Protein AF-A0A022QYS2-F1 (afdb_monomer)

Solvent-accessible surface area (backbone atoms only — not comparable to full-atom values): 10288 Å² total; per-residue (Å²): 117,73,66,60,54,53,55,51,50,53,54,67,74,69,68,76,78,87,73,79,88,83,84,82,90,93,87,82,91,78,94,78,89,81,91,81,90,83,80,90,75,88,77,81,69,86,71,82,68,86,85,73,85,79,88,75,57,63,64,59,49,53,54,49,52,51,54,60,74,67,54,82,45,70,70,57,50,55,48,49,54,48,51,55,51,51,43,58,76,67,53,78,42,66,44,100,90,21,67,36,89,65,49,49,55,54,49,30,52,57,44,40,74,75,41,72,87,65,82,70,34,37,71,69,50,49,54,50,49,54,57,47,52,44,52,52,47,74,70,55,81,50,96,83,81,60,56,72,67,55,53,56,49,56,75,56,95

Structure (mmCIF, N/CA/C/O backbone):
data_AF-A0A022QYS2-F1
#
_entry.id   AF-A0A022QYS2-F1
#
loop_
_atom_site.group_PDB
_atom_site.id
_atom_site.type_symbol
_atom_site.label_atom_id
_atom_site.label_alt_id
_atom_site.label_comp_id
_atom_site.label_asym_id
_atom_site.label_entity_id
_atom_site.label_seq_id
_atom_site.pdbx_PDB_ins_code
_atom_site.Cartn_x
_atom_site.Cartn_y
_atom_site.Cartn_z
_atom_site.occupancy
_atom_site.B_iso_or_equiv
_atom_site.auth_seq_id
_atom_site.auth_comp_id
_atom_site.auth_asym_id
_atom_site.auth_atom_id
_atom_site.pdbx_PDB_model_num
ATOM 1 N N . MET A 1 1 ? 11.972 23.215 -2.076 1.00 56.44 1 MET A N 1
ATOM 2 C CA . MET A 1 1 ? 13.241 23.761 -1.542 1.00 56.44 1 MET A CA 1
ATOM 3 C C . MET A 1 1 ? 14.486 23.086 -2.124 1.00 56.44 1 MET A C 1
ATOM 5 O O . MET A 1 1 ? 15.458 23.790 -2.334 1.00 56.44 1 MET A O 1
ATOM 9 N N . ALA A 1 2 ? 14.471 21.787 -2.464 1.00 51.69 2 ALA A N 1
ATOM 10 C CA . ALA A 1 2 ? 15.634 21.107 -3.060 1.00 51.69 2 ALA A CA 1
ATOM 11 C C . ALA A 1 2 ? 16.015 21.569 -4.488 1.00 51.69 2 ALA A C 1
ATOM 13 O O . ALA A 1 2 ? 17.194 21.577 -4.820 1.00 51.69 2 ALA A O 1
ATOM 14 N N . CYS A 1 3 ? 15.062 22.006 -5.324 1.00 53.44 3 CYS A N 1
ATOM 15 C CA . CYS A 1 3 ? 15.382 22.513 -6.668 1.00 53.44 3 CYS A CA 1
ATOM 16 C C . CYS A 1 3 ? 16.194 23.818 -6.623 1.00 53.44 3 CYS A C 1
ATOM 18 O O . CYS A 1 3 ? 17.138 23.977 -7.387 1.00 53.44 3 CYS A O 1
ATOM 20 N N . CYS A 1 4 ? 15.884 24.722 -5.688 1.00 56.41 4 CYS A N 1
ATOM 21 C CA . CYS A 1 4 ? 16.582 26.000 -5.555 1.00 56.41 4 CYS A CA 1
ATOM 22 C C . CYS A 1 4 ? 18.051 25.820 -5.151 1.00 56.41 4 CYS A C 1
ATOM 24 O O . CYS A 1 4 ? 18.894 26.587 -5.599 1.00 56.41 4 CYS A O 1
ATOM 26 N N . LEU A 1 5 ? 18.361 24.798 -4.343 1.00 75.88 5 LEU A N 1
ATOM 27 C CA . LEU A 1 5 ? 19.737 24.480 -3.949 1.00 75.88 5 LEU A CA 1
ATOM 28 C C . LEU A 1 5 ? 20.563 24.001 -5.146 1.00 75.88 5 LEU A C 1
ATOM 30 O O . LEU A 1 5 ? 21.698 24.433 -5.305 1.00 75.88 5 LEU A O 1
ATOM 34 N N . LEU A 1 6 ? 19.967 23.188 -6.026 1.00 75.38 6 LEU A N 1
ATOM 35 C CA . LEU A 1 6 ? 20.627 22.731 -7.249 1.00 75.38 6 LEU A CA 1
ATOM 36 C C . LEU A 1 6 ? 20.831 23.883 -8.246 1.00 75.38 6 LEU A C 1
ATOM 38 O O . LEU A 1 6 ? 21.909 24.021 -8.811 1.00 75.38 6 LEU A O 1
ATOM 42 N N . HIS A 1 7 ? 19.832 24.757 -8.415 1.00 71.69 7 HIS A N 1
ATOM 43 C CA . HIS A 1 7 ? 19.968 25.945 -9.265 1.00 71.69 7 HIS A CA 1
ATOM 44 C C . HIS A 1 7 ? 21.018 26.932 -8.735 1.00 71.69 7 HIS A C 1
ATOM 46 O O . HIS A 1 7 ? 21.736 27.525 -9.536 1.00 71.69 7 HIS A O 1
ATOM 52 N N . ASN A 1 8 ? 21.127 27.098 -7.411 1.00 64.44 8 ASN A N 1
ATOM 53 C CA . ASN A 1 8 ? 22.177 27.918 -6.800 1.00 64.44 8 ASN A CA 1
ATOM 54 C C . ASN A 1 8 ? 23.564 27.303 -6.980 1.00 64.44 8 ASN A C 1
ATOM 56 O O . ASN A 1 8 ? 24.496 28.029 -7.299 1.00 64.44 8 ASN A O 1
ATOM 60 N N . PHE A 1 9 ? 23.693 25.987 -6.817 1.00 73.25 9 PHE A N 1
ATOM 61 C CA . PHE A 1 9 ? 24.962 25.284 -6.990 1.00 73.25 9 PHE A CA 1
ATOM 62 C C . PHE A 1 9 ? 25.488 25.411 -8.427 1.00 73.25 9 PHE A C 1
ATOM 64 O O . PHE A 1 9 ? 26.629 25.796 -8.640 1.00 73.25 9 PHE A O 1
ATOM 71 N N . ILE A 1 10 ? 24.618 25.224 -9.424 1.00 74.62 10 ILE A N 1
ATOM 72 C CA . ILE A 1 10 ? 24.988 25.362 -10.842 1.00 74.62 10 ILE A CA 1
ATOM 73 C C . ILE A 1 10 ? 25.397 26.805 -11.187 1.00 74.62 10 ILE A C 1
ATOM 75 O O . ILE A 1 10 ? 26.316 27.015 -11.970 1.00 74.62 10 ILE A O 1
ATOM 79 N N . ARG A 1 11 ? 24.738 27.811 -10.593 1.00 69.00 11 ARG A N 1
ATOM 80 C CA . ARG A 1 11 ? 25.081 29.231 -10.802 1.00 69.00 11 ARG A CA 1
ATOM 81 C C . ARG A 1 11 ? 26.409 29.633 -10.162 1.00 69.00 11 ARG A C 1
ATOM 83 O O . ARG A 1 11 ? 27.027 30.571 -10.647 1.00 69.00 11 ARG A O 1
ATOM 90 N N . GLN A 1 12 ? 26.805 28.971 -9.076 1.00 67.56 12 GLN A N 1
ATOM 91 C CA . GLN A 1 12 ? 28.092 29.203 -8.417 1.00 67.56 12 GLN A CA 1
ATOM 92 C C . GLN A 1 12 ? 29.245 28.532 -9.170 1.00 67.56 12 GLN A C 1
ATOM 94 O O . GLN A 1 12 ? 30.320 29.112 -9.230 1.00 67.56 12 GLN A O 1
ATOM 99 N N . GLU A 1 13 ? 29.005 27.370 -9.782 1.00 73.75 13 GLU A N 1
ATOM 100 C CA . GLU A 1 13 ? 30.033 26.618 -10.515 1.00 73.75 13 GLU A CA 1
ATOM 101 C C . GLU A 1 13 ? 30.285 27.167 -11.933 1.00 73.75 13 GLU A C 1
ATOM 103 O O . GLU A 1 13 ? 31.419 27.222 -12.387 1.00 73.75 13 GLU A O 1
ATOM 108 N N . MET A 1 14 ? 29.240 27.624 -12.636 1.00 64.38 14 MET A N 1
ATOM 109 C CA . MET A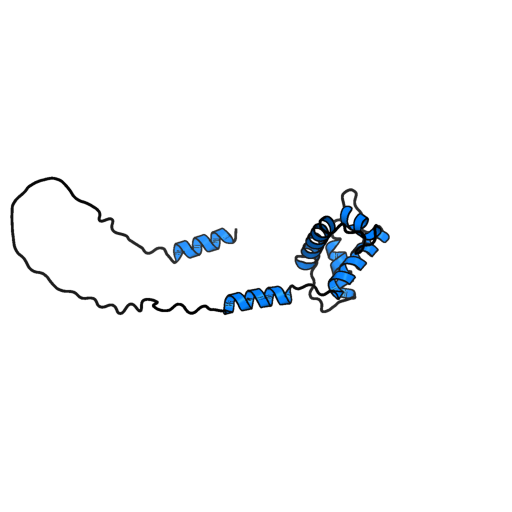 1 14 ? 29.336 28.087 -14.037 1.00 64.38 14 MET A CA 1
ATOM 110 C C . MET A 1 14 ? 29.564 29.607 -14.178 1.00 64.38 14 MET A C 1
ATOM 112 O O . MET A 1 14 ? 29.435 30.166 -15.268 1.00 64.38 14 MET A O 1
ATOM 116 N N . GLY A 1 15 ? 29.824 30.309 -13.074 1.00 61.88 15 GLY A N 1
ATOM 117 C CA . GLY A 1 15 ? 29.914 31.768 -13.016 1.00 61.88 15 GLY A CA 1
ATOM 118 C C . GLY A 1 15 ? 31.299 32.301 -13.370 1.00 61.88 15 GLY A C 1
ATOM 119 O O . GLY A 1 15 ? 31.969 32.852 -12.503 1.00 61.88 15 GLY A O 1
ATOM 120 N N . GLY A 1 16 ? 31.718 32.148 -14.625 1.00 61.94 16 GLY A N 1
ATOM 121 C CA . GLY A 1 16 ? 33.033 32.600 -15.079 1.00 61.94 16 GLY A CA 1
ATOM 122 C C . GLY A 1 16 ? 33.114 32.907 -16.571 1.00 61.94 16 GLY A C 1
ATOM 123 O O . GLY A 1 16 ? 34.075 32.507 -17.205 1.00 61.94 16 GLY A O 1
ATOM 124 N N . TYR A 1 17 ? 32.124 33.592 -17.145 1.00 53.81 17 TYR A N 1
ATOM 125 C CA . TYR A 1 17 ? 32.296 34.244 -18.448 1.00 53.81 17 TYR A CA 1
ATOM 126 C C . TYR A 1 17 ? 32.226 35.759 -18.240 1.00 53.81 17 TYR A C 1
ATOM 128 O O . TYR A 1 17 ? 31.139 36.336 -18.196 1.00 53.81 17 TYR A O 1
ATOM 136 N N . GLN A 1 18 ? 33.385 36.406 -18.076 1.00 55.59 18 GLN A N 1
ATOM 137 C CA . GLN A 1 18 ? 33.509 37.812 -18.459 1.00 55.59 18 GLN A CA 1
ATOM 138 C C . GLN A 1 18 ? 33.534 37.842 -19.987 1.00 55.59 18 GLN A C 1
ATOM 140 O O . GLN A 1 18 ? 34.564 37.598 -20.599 1.00 55.59 18 GLN A O 1
ATOM 145 N N . LEU A 1 19 ? 32.378 38.087 -20.596 1.00 46.94 19 LEU A N 1
ATOM 146 C CA . LEU A 1 19 ? 32.319 38.572 -21.968 1.00 46.94 19 LEU A CA 1
ATOM 147 C C . LEU A 1 19 ? 32.548 40.081 -21.894 1.00 46.94 19 LEU A C 1
ATOM 149 O O . LEU A 1 19 ? 31.667 40.816 -21.441 1.00 46.94 19 LEU A O 1
ATOM 153 N N . GLU A 1 20 ? 33.749 40.523 -22.258 1.00 51.09 20 GLU A N 1
ATOM 154 C CA . GLU A 1 20 ? 33.949 41.910 -22.664 1.00 51.09 20 GLU A CA 1
ATOM 155 C C . GLU A 1 20 ? 33.078 42.142 -23.902 1.00 51.09 20 GLU A C 1
ATOM 157 O O . GLU A 1 20 ? 33.077 41.360 -24.851 1.00 51.09 20 GLU A O 1
ATOM 162 N N . SER A 1 21 ? 32.208 43.139 -23.805 1.00 49.22 21 SER A N 1
ATOM 163 C CA . SER A 1 21 ? 31.278 43.518 -24.855 1.00 49.22 21 SER A CA 1
ATOM 164 C C . SER A 1 21 ? 32.011 44.373 -25.881 1.00 49.22 21 SER A C 1
ATOM 166 O O . SER A 1 21 ? 32.062 45.591 -25.712 1.00 49.22 21 SER A O 1
ATOM 168 N N . ASP A 1 22 ? 32.541 43.733 -26.915 1.00 57.28 22 ASP A N 1
ATOM 169 C CA . ASP A 1 22 ? 32.925 44.381 -28.166 1.00 57.28 22 ASP A CA 1
ATOM 170 C C . ASP A 1 22 ? 31.846 44.086 -29.215 1.00 57.28 22 ASP A C 1
ATOM 172 O O . ASP A 1 22 ? 31.589 42.921 -29.489 1.00 57.28 22 ASP A O 1
ATOM 176 N N . ASP A 1 23 ? 31.181 45.147 -29.689 1.00 47.22 23 ASP A N 1
ATOM 177 C CA . ASP A 1 23 ? 30.378 45.310 -30.925 1.00 47.22 23 ASP A CA 1
ATOM 178 C C . ASP A 1 23 ? 29.758 46.741 -30.833 1.00 47.22 23 ASP A C 1
ATOM 180 O O . ASP A 1 23 ? 29.127 47.058 -29.823 1.00 47.22 23 ASP A O 1
ATOM 184 N N . ASP A 1 24 ? 29.804 47.713 -31.754 1.00 48.62 24 ASP A N 1
ATOM 185 C CA . ASP A 1 24 ? 30.419 47.914 -33.070 1.00 48.62 24 ASP A CA 1
ATOM 186 C C . ASP A 1 24 ? 30.312 49.426 -33.458 1.00 48.62 24 ASP A C 1
ATOM 188 O O . ASP A 1 24 ? 29.351 50.105 -33.096 1.00 48.62 24 ASP A O 1
ATOM 192 N N . LEU A 1 25 ? 31.320 49.908 -34.200 1.00 49.62 25 LEU A N 1
ATOM 193 C CA . LEU A 1 25 ? 31.446 50.988 -35.218 1.00 49.62 25 LEU A CA 1
ATOM 194 C C . LEU A 1 25 ? 30.324 52.042 -35.493 1.00 49.62 25 LEU A C 1
ATOM 196 O O . LEU A 1 25 ? 29.204 51.684 -35.847 1.00 49.62 25 LEU A O 1
ATOM 200 N N . ASP A 1 26 ? 30.703 53.339 -35.539 1.00 49.16 26 ASP A N 1
ATOM 201 C CA . ASP A 1 26 ? 30.742 54.236 -36.740 1.00 49.16 26 ASP A CA 1
ATOM 202 C C . ASP A 1 26 ? 30.542 55.738 -36.401 1.00 49.16 26 ASP A C 1
ATOM 204 O O . ASP A 1 26 ? 29.535 56.096 -35.791 1.00 49.16 26 ASP A O 1
ATOM 208 N N . ASP A 1 27 ? 31.507 56.577 -36.825 1.00 43.34 27 ASP A N 1
ATOM 209 C CA . ASP A 1 27 ? 31.471 58.033 -37.121 1.00 43.34 27 ASP A CA 1
ATOM 210 C C . ASP A 1 27 ? 32.840 58.677 -36.802 1.00 43.34 27 ASP A C 1
ATOM 212 O O . ASP A 1 27 ? 33.243 58.765 -35.641 1.00 43.34 27 ASP A O 1
ATOM 216 N N . GLY A 1 28 ? 33.523 59.191 -37.833 1.00 42.34 28 GLY A N 1
ATOM 217 C CA . GLY A 1 28 ? 34.284 60.437 -37.675 1.00 42.34 28 GLY A CA 1
ATOM 218 C C . GLY A 1 28 ? 35.776 60.393 -38.006 1.00 42.34 28 GLY A C 1
ATOM 219 O O . GLY A 1 28 ? 36.599 59.884 -37.255 1.00 42.34 28 GLY A O 1
ATOM 220 N N . GLU A 1 29 ? 36.112 61.017 -39.132 1.00 47.97 29 GLU A N 1
ATOM 221 C CA . GLU A 1 29 ? 37.446 61.253 -39.687 1.00 47.97 29 GLU A CA 1
ATOM 222 C C . GLU A 1 29 ? 38.462 61.874 -38.701 1.00 47.97 29 GLU A C 1
ATOM 224 O O . GLU A 1 29 ? 38.158 62.826 -37.979 1.00 47.97 29 GLU A O 1
ATOM 229 N N . GLY A 1 30 ? 39.717 61.413 -38.759 1.00 38.03 30 GLY A N 1
ATOM 230 C CA . GLY A 1 30 ? 40.847 62.057 -38.084 1.00 38.03 30 GLY A CA 1
ATOM 231 C C . GLY A 1 30 ? 42.187 61.380 -38.371 1.00 38.03 30 GLY A C 1
ATOM 232 O O . GLY A 1 30 ? 42.535 60.383 -37.749 1.00 38.03 30 GLY A O 1
ATOM 233 N N . GLU A 1 31 ? 42.952 61.932 -39.315 1.00 50.16 31 GLU A N 1
ATOM 234 C CA . GLU A 1 31 ? 44.332 61.530 -39.607 1.00 50.16 31 GLU A CA 1
ATOM 235 C C . GLU A 1 31 ? 45.280 61.781 -38.420 1.00 50.16 31 GLU A C 1
ATOM 237 O O . GLU A 1 31 ? 45.399 62.919 -37.959 1.00 50.16 31 GLU A O 1
ATOM 242 N N . GLN A 1 32 ? 46.053 60.766 -38.019 1.00 37.41 32 GLN A N 1
ATOM 243 C CA . GLN A 1 32 ? 47.497 60.891 -37.765 1.00 37.41 32 GLN A CA 1
ATOM 244 C C . GLN A 1 32 ? 48.112 59.522 -37.471 1.00 37.41 32 GLN A C 1
ATOM 246 O O . GLN A 1 32 ? 47.689 58.811 -36.565 1.00 37.41 32 GLN A O 1
ATOM 251 N N . GLY A 1 33 ? 49.105 59.152 -38.278 1.00 47.88 33 GLY A N 1
ATOM 252 C CA . GLY A 1 33 ? 49.832 57.900 -38.131 1.00 47.88 33 GLY A CA 1
ATOM 253 C C . GLY A 1 33 ? 50.811 57.905 -36.965 1.00 47.88 33 GLY A C 1
ATOM 254 O O . GLY A 1 33 ? 51.274 58.960 -36.547 1.00 47.88 33 GLY A O 1
ATOM 255 N N . MET A 1 34 ? 51.182 56.711 -36.513 1.00 46.41 34 MET A N 1
ATOM 256 C CA . MET A 1 34 ? 52.558 56.367 -36.166 1.00 46.41 34 MET A CA 1
ATOM 257 C C . MET A 1 34 ? 52.651 54.849 -36.014 1.00 46.41 34 MET A C 1
ATOM 259 O O . MET A 1 34 ? 51.820 54.216 -35.372 1.00 46.41 34 MET A O 1
ATOM 263 N N . GLU A 1 35 ? 53.656 54.293 -36.666 1.00 50.69 35 GLU A N 1
ATOM 264 C CA . GLU A 1 35 ? 54.076 52.900 -36.622 1.00 50.69 35 GLU A CA 1
ATOM 265 C C . GLU A 1 35 ? 54.608 52.561 -35.220 1.00 50.69 35 GLU A C 1
ATOM 267 O O . GLU A 1 35 ? 55.430 53.316 -34.699 1.00 50.69 35 GLU A O 1
ATOM 272 N N . SER A 1 36 ? 54.223 51.423 -34.636 1.00 44.47 36 SER A N 1
ATOM 273 C CA . SER A 1 36 ? 55.112 50.683 -33.731 1.00 44.47 36 SER A CA 1
ATOM 274 C C . SER A 1 36 ? 54.604 49.269 -33.464 1.00 44.47 36 SER A C 1
ATOM 276 O O . SER A 1 36 ? 53.449 49.046 -33.115 1.00 44.47 36 SER A O 1
ATOM 278 N N . GLU A 1 37 ? 55.537 48.352 -33.650 1.00 53.16 37 GLU A N 1
ATOM 279 C CA . GLU A 1 37 ? 55.528 46.910 -33.457 1.00 53.16 37 GLU A CA 1
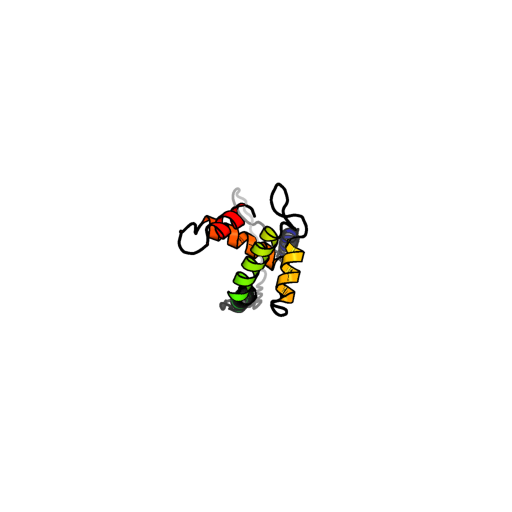ATOM 280 C C . GLU A 1 37 ? 55.230 46.518 -31.997 1.00 53.16 37 GLU A C 1
ATOM 282 O O . GLU A 1 37 ? 55.772 47.144 -31.089 1.00 53.16 37 GLU A O 1
ATOM 287 N N . SER A 1 38 ? 54.456 45.451 -31.768 1.00 50.03 38 SER A N 1
ATOM 288 C CA . SER A 1 38 ? 54.681 44.508 -30.653 1.00 50.03 38 SER A CA 1
ATOM 289 C C . SER A 1 38 ? 53.776 43.281 -30.829 1.00 50.03 38 SER A C 1
ATOM 291 O O . SER A 1 38 ? 52.558 43.413 -30.891 1.00 50.03 38 SER A O 1
ATOM 293 N N . GLU A 1 39 ? 54.354 42.132 -31.166 1.00 48.50 39 GLU A N 1
ATOM 294 C CA . GLU A 1 39 ? 54.684 41.039 -30.232 1.00 48.50 39 GLU A CA 1
ATOM 295 C C . GLU A 1 39 ? 53.584 39.970 -30.195 1.00 48.50 39 GLU A C 1
ATOM 297 O O . GLU A 1 39 ? 52.615 40.011 -29.443 1.00 48.50 39 GLU A O 1
ATOM 302 N N . ASP A 1 40 ? 53.794 39.023 -31.106 1.00 53.00 40 ASP A N 1
ATOM 303 C CA . ASP A 1 40 ? 53.507 37.598 -30.998 1.00 53.00 40 ASP A CA 1
ATOM 304 C C . ASP A 1 40 ? 53.365 37.086 -29.551 1.00 53.00 40 ASP A C 1
ATOM 306 O O . ASP A 1 40 ? 54.287 37.180 -28.737 1.00 53.00 40 ASP A O 1
ATOM 310 N N . SER A 1 41 ? 52.204 36.504 -29.259 1.00 57.81 41 SER A N 1
ATOM 311 C CA . SER A 1 41 ? 52.063 35.478 -28.228 1.00 57.81 41 SER A CA 1
ATOM 312 C C . SER A 1 41 ? 50.994 34.480 -28.670 1.00 57.81 41 SER A C 1
ATOM 314 O O . SER A 1 41 ? 49.820 34.580 -28.321 1.00 57.81 41 SER A O 1
ATOM 316 N N . GLU A 1 42 ? 51.411 33.510 -29.483 1.00 57.81 42 GLU A N 1
ATOM 317 C CA . GLU A 1 42 ? 50.732 32.219 -29.600 1.00 57.81 42 GLU A CA 1
ATOM 318 C C . GLU A 1 42 ? 50.798 31.500 -28.239 1.00 57.81 42 GLU A C 1
ATOM 320 O O . GLU A 1 42 ? 51.723 30.738 -27.956 1.00 57.81 42 GLU A O 1
ATOM 325 N N . ASP A 1 43 ? 49.835 31.773 -27.358 1.00 53.22 43 ASP A N 1
ATOM 326 C CA . ASP A 1 43 ? 49.589 30.928 -26.189 1.00 53.22 43 ASP A CA 1
ATOM 327 C C . ASP A 1 43 ? 48.778 29.709 -26.647 1.00 53.22 43 ASP A C 1
ATOM 329 O O . ASP A 1 43 ? 47.548 29.671 -26.557 1.00 53.22 43 ASP A O 1
ATOM 333 N N . GLU A 1 44 ? 49.477 28.717 -27.210 1.00 64.38 44 GLU A N 1
ATOM 334 C CA . GLU A 1 44 ? 48.961 27.350 -27.305 1.00 64.38 44 GLU A CA 1
ATOM 335 C C . GLU A 1 44 ? 48.823 26.787 -25.886 1.00 64.38 44 GLU A C 1
ATOM 337 O O . GLU A 1 44 ? 49.673 26.064 -25.360 1.00 64.38 44 GLU A O 1
ATOM 342 N N . SER A 1 45 ? 47.702 27.116 -25.254 1.00 63.19 45 SER A N 1
ATOM 343 C CA . SER A 1 45 ? 47.131 26.217 -24.271 1.00 63.19 45 SER A CA 1
ATOM 344 C C . SER A 1 45 ? 46.468 25.081 -25.045 1.00 63.19 45 SER A C 1
ATOM 346 O O . SER A 1 45 ? 45.447 25.265 -25.708 1.00 63.19 45 SER A O 1
ATOM 348 N N . ASP A 1 46 ? 47.075 23.896 -24.977 1.00 65.00 46 ASP A N 1
ATOM 349 C CA . ASP A 1 46 ? 46.449 22.622 -25.335 1.00 65.00 46 ASP A CA 1
ATOM 350 C C . ASP A 1 46 ? 45.253 22.372 -24.395 1.00 65.00 46 ASP A C 1
ATOM 352 O O . ASP A 1 46 ? 45.268 21.500 -23.522 1.00 65.00 46 ASP A O 1
ATOM 356 N N . GLU A 1 47 ? 44.202 23.180 -24.514 1.00 69.19 47 GLU A N 1
ATOM 357 C CA . GLU A 1 47 ? 42.928 22.881 -23.894 1.00 69.19 47 GLU A CA 1
ATOM 358 C C . GLU A 1 47 ? 42.328 21.712 -24.668 1.00 69.19 47 GLU A C 1
ATOM 360 O O . GLU A 1 47 ? 41.811 21.880 -25.777 1.00 69.19 47 GLU A O 1
ATOM 365 N N . GLU A 1 48 ? 42.417 20.510 -24.089 1.00 70.56 48 GLU A N 1
ATOM 366 C CA . GLU A 1 48 ? 41.737 19.320 -24.594 1.00 70.56 48 GLU A CA 1
ATOM 367 C C . GLU A 1 48 ? 40.229 19.587 -24.688 1.00 70.56 48 GLU A C 1
ATOM 369 O O . GLU A 1 48 ? 39.447 19.339 -23.766 1.00 70.56 48 GLU A O 1
ATOM 374 N N . H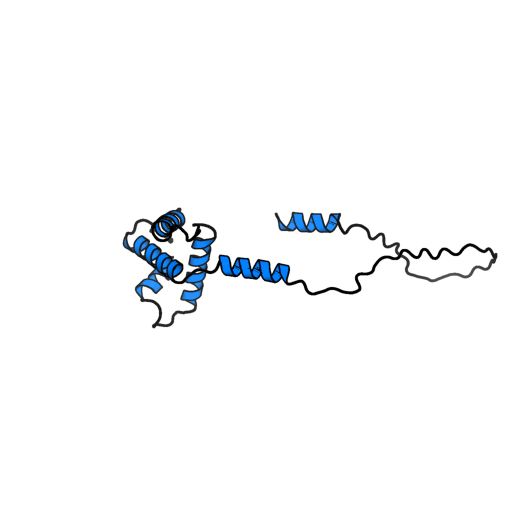IS A 1 49 ? 39.804 20.100 -25.840 1.00 75.50 49 HIS A N 1
ATOM 375 C CA . HIS A 1 49 ? 38.404 20.229 -26.178 1.00 75.50 49 HIS A CA 1
ATOM 376 C C . HIS A 1 49 ? 37.794 18.832 -26.176 1.00 75.50 49 HIS A C 1
ATOM 378 O O . HIS A 1 49 ? 38.321 17.895 -26.785 1.00 75.50 49 HIS A O 1
ATOM 384 N N . ILE A 1 50 ? 36.664 18.684 -25.485 1.00 76.88 50 ILE A N 1
ATOM 385 C CA . ILE A 1 50 ? 35.899 17.439 -25.468 1.00 76.88 50 ILE A CA 1
ATOM 386 C C . ILE A 1 50 ? 35.434 17.156 -26.901 1.00 76.88 50 ILE A C 1
ATOM 388 O O . ILE A 1 50 ? 34.399 17.640 -27.352 1.00 76.88 50 ILE A O 1
ATOM 392 N N . ASN A 1 51 ? 36.216 16.356 -27.620 1.00 79.44 51 ASN A N 1
ATOM 393 C CA . ASN A 1 51 ? 35.986 16.042 -29.029 1.00 79.44 51 ASN A CA 1
ATOM 394 C C . ASN A 1 51 ? 35.108 14.795 -29.217 1.00 79.44 51 ASN A C 1
ATOM 396 O O . ASN A 1 51 ? 34.646 14.519 -30.324 1.00 79.44 51 ASN A O 1
ATOM 400 N N . VAL A 1 52 ? 34.864 14.031 -28.146 1.00 78.31 52 VAL A N 1
ATOM 401 C CA . VAL A 1 52 ? 34.059 12.804 -28.169 1.00 78.31 52 VAL A CA 1
ATOM 402 C C . VAL A 1 52 ? 33.240 12.702 -26.885 1.00 78.31 52 VAL A C 1
ATOM 404 O O . VAL A 1 52 ? 33.787 12.678 -25.787 1.00 78.31 52 VAL A O 1
ATOM 407 N N . ILE A 1 53 ? 31.917 12.599 -27.027 1.00 78.94 53 ILE A N 1
ATOM 408 C CA . ILE A 1 53 ? 31.008 12.255 -25.929 1.00 78.94 53 ILE A CA 1
ATOM 409 C C . ILE A 1 53 ? 30.487 10.846 -26.195 1.00 78.94 53 ILE A C 1
ATOM 411 O O . ILE A 1 53 ? 29.657 10.635 -27.082 1.00 78.94 53 ILE A O 1
ATOM 415 N N . GLU A 1 54 ? 30.967 9.875 -25.421 1.00 79.12 54 GLU A N 1
ATOM 416 C CA . GLU A 1 54 ? 30.402 8.530 -25.443 1.00 79.12 54 GLU A CA 1
ATOM 417 C C . GLU A 1 54 ? 29.073 8.494 -24.667 1.00 79.12 54 GLU A C 1
ATOM 419 O O . GLU A 1 54 ? 28.963 9.062 -23.574 1.00 79.12 54 GLU A O 1
ATOM 424 N N . PRO A 1 55 ? 28.031 7.825 -25.187 1.00 77.06 55 PRO A N 1
ATOM 425 C CA . PRO A 1 55 ? 26.773 7.688 -24.467 1.00 77.06 55 PRO A CA 1
ATOM 426 C C . PRO A 1 55 ? 26.939 6.759 -23.250 1.00 77.06 55 PRO A C 1
ATOM 428 O O . PRO A 1 55 ? 26.934 5.536 -23.389 1.00 77.06 55 PRO A O 1
ATOM 431 N N . SER A 1 56 ? 27.025 7.326 -22.039 1.00 82.25 56 SER A N 1
ATOM 432 C CA . SER A 1 56 ? 27.011 6.539 -20.794 1.00 82.25 56 SER A CA 1
ATOM 433 C C . SER A 1 56 ? 25.626 5.936 -20.542 1.00 82.25 56 SER A C 1
ATOM 435 O O . SER A 1 56 ? 24.595 6.617 -20.515 1.00 82.25 56 SER A O 1
ATOM 437 N N . ASN A 1 57 ? 25.597 4.625 -20.315 1.00 85.06 57 ASN A N 1
ATOM 438 C CA . ASN A 1 57 ? 24.397 3.893 -19.922 1.00 85.06 57 ASN A CA 1
ATOM 439 C C . ASN A 1 57 ? 24.256 3.765 -18.394 1.00 85.06 57 ASN A C 1
ATOM 441 O O . ASN A 1 57 ? 23.291 3.155 -17.928 1.00 85.06 57 ASN A O 1
ATOM 445 N N . GLU A 1 58 ? 25.164 4.344 -17.604 1.00 85.00 58 GLU A N 1
ATOM 446 C CA . GLU A 1 58 ? 25.209 4.186 -16.144 1.00 85.00 58 GLU A CA 1
ATOM 447 C C . GLU A 1 58 ? 23.970 4.791 -15.484 1.00 85.00 58 GLU A C 1
ATOM 449 O O . GLU A 1 58 ? 23.310 4.142 -14.667 1.00 85.00 58 GLU A O 1
ATOM 454 N N . TRP A 1 59 ? 23.572 5.995 -15.913 1.00 79.69 59 TRP A N 1
ATOM 455 C CA . TRP A 1 59 ? 22.348 6.634 -15.430 1.00 79.69 59 TRP A CA 1
ATOM 456 C C . TRP A 1 59 ? 21.123 5.784 -15.786 1.00 79.69 59 TRP A C 1
ATOM 458 O O . TRP A 1 59 ? 20.281 5.477 -14.935 1.00 79.69 59 TRP A O 1
ATOM 468 N N . THR A 1 60 ? 21.003 5.388 -17.052 1.00 81.56 60 THR A N 1
ATOM 469 C CA . THR A 1 60 ? 19.886 4.566 -17.538 1.00 81.56 60 THR A CA 1
ATOM 470 C C . THR A 1 60 ? 19.785 3.263 -16.748 1.00 81.56 60 THR A C 1
ATOM 472 O O . THR A 1 60 ? 18.696 2.885 -16.317 1.00 81.56 60 THR A O 1
ATOM 475 N N . THR A 1 61 ? 20.922 2.634 -16.462 1.00 82.12 61 THR A N 1
ATOM 476 C CA . THR A 1 61 ? 21.027 1.420 -15.648 1.00 82.12 61 THR A CA 1
ATOM 477 C C . THR A 1 61 ? 20.588 1.665 -14.207 1.00 82.12 61 THR A C 1
ATOM 479 O O . THR A 1 61 ? 19.789 0.894 -13.681 1.00 82.12 61 THR A O 1
ATOM 482 N N . PHE A 1 62 ? 21.010 2.766 -13.579 1.00 79.25 62 PHE A N 1
ATOM 483 C CA . PHE A 1 62 ? 20.563 3.141 -12.235 1.00 79.25 62 PHE A CA 1
ATOM 484 C C . PHE A 1 62 ? 19.040 3.331 -12.165 1.00 79.25 62 PHE A C 1
ATOM 486 O O . PHE A 1 62 ? 18.381 2.748 -11.301 1.00 79.25 62 PHE A O 1
ATOM 493 N N . ARG A 1 63 ? 18.454 4.082 -13.110 1.00 76.38 63 ARG A N 1
ATOM 494 C CA . ARG A 1 63 ? 16.993 4.266 -13.192 1.00 76.38 63 ARG A CA 1
ATOM 495 C C . ARG A 1 63 ? 16.262 2.945 -13.425 1.00 76.38 63 ARG A C 1
ATOM 497 O O . ARG A 1 63 ? 15.254 2.694 -12.771 1.00 76.38 63 ARG A O 1
ATOM 504 N N . ASN A 1 64 ? 16.758 2.105 -14.332 1.00 71.75 64 ASN A N 1
ATOM 505 C CA . ASN A 1 64 ? 16.157 0.805 -14.624 1.00 71.75 64 ASN A CA 1
ATOM 506 C C . ASN A 1 64 ? 16.209 -0.116 -13.403 1.00 71.75 64 ASN A C 1
ATOM 508 O O . ASN A 1 64 ? 15.199 -0.721 -13.057 1.00 71.75 64 ASN A O 1
ATOM 512 N N . ASN A 1 65 ? 17.336 -0.166 -12.694 1.00 71.31 65 ASN A N 1
ATOM 513 C CA . ASN A 1 65 ? 17.466 -0.940 -11.462 1.00 71.31 65 ASN A CA 1
ATOM 514 C C . ASN A 1 65 ? 16.536 -0.422 -10.362 1.00 71.31 65 ASN A C 1
ATOM 516 O O . ASN A 1 65 ? 15.917 -1.222 -9.663 1.00 71.31 65 ASN A O 1
ATOM 520 N N . LEU A 1 66 ? 16.365 0.896 -10.247 1.00 68.88 66 LEU A N 1
ATOM 521 C CA . LEU A 1 66 ? 15.395 1.490 -9.330 1.00 68.88 66 LEU A CA 1
ATOM 522 C C . LEU A 1 66 ? 13.956 1.094 -9.702 1.00 68.88 66 LEU A C 1
ATOM 524 O O . LEU A 1 66 ? 13.188 0.681 -8.837 1.00 68.88 66 LEU A O 1
ATOM 528 N N . ALA A 1 67 ? 13.603 1.143 -10.987 1.00 59.94 67 ALA A N 1
ATOM 529 C CA . ALA A 1 67 ? 12.292 0.719 -11.475 1.00 59.94 67 ALA A CA 1
ATOM 530 C C . ALA A 1 67 ? 12.038 -0.783 -11.250 1.00 59.94 67 ALA A C 1
ATOM 532 O O . ALA A 1 67 ? 10.922 -1.167 -10.904 1.00 59.94 67 ALA A O 1
ATOM 533 N N . VAL A 1 68 ? 13.065 -1.628 -11.399 1.00 59.94 68 VAL A N 1
ATOM 534 C CA . VAL A 1 68 ? 12.997 -3.070 -11.111 1.00 59.94 68 VAL A CA 1
ATOM 535 C C . VAL A 1 68 ? 12.806 -3.323 -9.615 1.00 59.94 68 VAL A C 1
ATOM 537 O O . VAL A 1 68 ? 11.974 -4.149 -9.248 1.00 59.94 68 VAL A O 1
ATOM 540 N N . ASN A 1 69 ? 13.515 -2.595 -8.749 1.00 60.38 69 ASN A N 1
ATOM 541 C CA . ASN A 1 69 ? 13.420 -2.758 -7.295 1.00 60.38 69 ASN A CA 1
ATOM 542 C C . A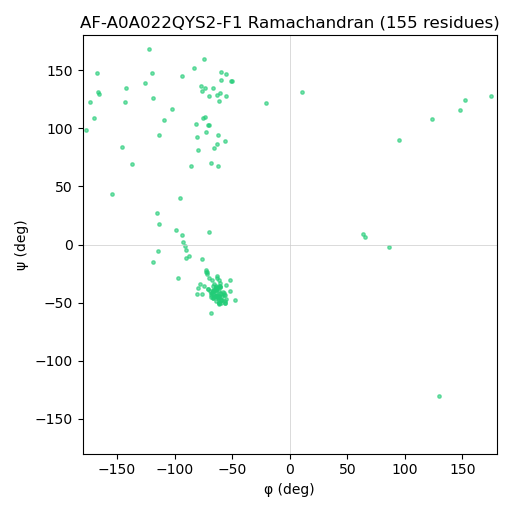SN A 1 69 ? 12.088 -2.222 -6.723 1.00 60.38 69 ASN A C 1
ATOM 544 O O . ASN A 1 69 ? 11.603 -2.712 -5.711 1.00 60.38 69 ASN A O 1
ATOM 548 N N . ILE A 1 70 ? 11.449 -1.261 -7.403 1.00 64.12 70 ILE A N 1
ATOM 549 C CA . ILE A 1 70 ? 10.139 -0.688 -7.029 1.00 64.12 70 ILE A CA 1
ATOM 550 C C . ILE A 1 70 ? 8.960 -1.445 -7.684 1.00 64.12 70 ILE A C 1
ATOM 552 O O . ILE A 1 70 ? 7.788 -1.122 -7.461 1.00 64.12 70 ILE A O 1
ATOM 556 N N . LYS A 1 71 ? 9.223 -2.472 -8.501 1.00 74.94 71 LYS A N 1
ATOM 557 C CA . LYS A 1 71 ? 8.165 -3.190 -9.217 1.00 74.94 71 LYS A CA 1
ATOM 558 C C . LYS A 1 71 ? 7.373 -4.089 -8.264 1.00 74.94 71 LYS A C 1
ATOM 560 O O . LYS A 1 71 ? 7.862 -5.130 -7.833 1.00 74.94 71 LYS A O 1
ATOM 565 N N . TRP A 1 72 ? 6.126 -3.701 -8.000 1.00 86.12 72 TRP A N 1
ATOM 566 C CA . TRP A 1 72 ? 5.156 -4.504 -7.254 1.00 86.12 72 TRP A CA 1
ATOM 567 C C . TRP A 1 72 ? 4.980 -5.880 -7.897 1.00 86.12 72 TRP A C 1
ATOM 569 O O . TRP A 1 72 ? 4.728 -5.999 -9.101 1.00 86.12 72 TRP A O 1
ATOM 579 N N . LYS A 1 73 ? 5.113 -6.929 -7.089 1.00 88.06 73 LYS A N 1
ATOM 580 C CA . LYS A 1 73 ? 4.859 -8.308 -7.506 1.00 88.06 73 LYS A CA 1
ATOM 581 C C . LYS A 1 73 ? 3.367 -8.599 -7.412 1.00 88.06 73 LYS A C 1
ATOM 583 O O . LYS A 1 73 ? 2.679 -8.098 -6.530 1.00 88.06 73 LYS A O 1
ATOM 588 N N . TYR A 1 74 ? 2.887 -9.518 -8.248 1.00 86.00 74 TYR A N 1
ATOM 589 C CA . TYR A 1 74 ? 1.491 -9.968 -8.211 1.00 86.00 74 TYR A CA 1
ATOM 590 C C . TYR A 1 74 ? 1.040 -10.415 -6.808 1.00 86.00 74 TYR A C 1
ATOM 592 O O . TYR A 1 74 ? -0.057 -10.089 -6.372 1.00 86.00 74 TYR A O 1
ATOM 600 N N . ILE A 1 75 ? 1.907 -11.121 -6.073 1.00 88.38 75 ILE A N 1
ATOM 601 C CA . ILE A 1 75 ? 1.615 -11.586 -4.707 1.00 88.38 75 ILE A CA 1
ATOM 602 C C . ILE A 1 75 ? 1.434 -10.404 -3.742 1.00 88.38 75 ILE A C 1
ATOM 604 O O . ILE A 1 75 ? 0.563 -10.443 -2.874 1.00 88.38 75 ILE A O 1
ATOM 608 N N . GLU A 1 76 ? 2.239 -9.352 -3.895 1.00 92.25 76 GLU A N 1
ATOM 609 C CA . GLU A 1 76 ? 2.156 -8.143 -3.070 1.00 92.25 76 GLU A CA 1
ATOM 610 C C . GLU A 1 76 ? 0.869 -7.372 -3.372 1.00 92.25 76 GLU A C 1
ATOM 612 O O . GLU A 1 76 ? 0.170 -6.974 -2.442 1.00 92.25 76 GLU A O 1
ATOM 617 N N . ASP A 1 77 ? 0.512 -7.241 -4.652 1.00 90.75 77 ASP A N 1
ATOM 618 C CA . ASP A 1 77 ? -0.746 -6.630 -5.090 1.00 90.75 77 ASP A CA 1
ATOM 619 C C . ASP A 1 77 ? -1.972 -7.390 -4.586 1.00 90.75 77 ASP A C 1
ATOM 621 O O . ASP A 1 77 ? -2.864 -6.798 -3.979 1.00 90.75 77 ASP A O 1
ATOM 625 N N . ALA A 1 78 ? -2.017 -8.707 -4.799 1.00 88.50 78 ALA A N 1
ATOM 626 C CA . ALA A 1 78 ? -3.124 -9.543 -4.351 1.00 88.50 78 ALA A CA 1
ATOM 627 C C . ALA A 1 78 ? -3.304 -9.437 -2.832 1.00 88.50 78 ALA A C 1
ATOM 629 O O . ALA A 1 78 ? -4.424 -9.306 -2.333 1.00 88.50 78 ALA A O 1
ATOM 630 N N . LYS A 1 79 ? -2.192 -9.424 -2.085 1.00 93.25 79 LYS A N 1
ATOM 631 C CA . LYS A 1 79 ? -2.247 -9.273 -0.635 1.00 93.25 79 LYS A CA 1
ATOM 632 C C . LYS A 1 79 ? -2.693 -7.877 -0.210 1.00 93.25 79 LYS A C 1
ATOM 634 O O . LYS A 1 79 ? -3.474 -7.776 0.735 1.00 93.25 79 LYS A O 1
ATOM 639 N N . LEU A 1 80 ? -2.234 -6.826 -0.890 1.00 92.69 80 LEU A N 1
ATOM 640 C CA . LEU A 1 80 ? -2.678 -5.456 -0.642 1.00 92.69 80 LEU A CA 1
ATOM 641 C C . LEU A 1 80 ? -4.199 -5.355 -0.789 1.00 92.69 80 LEU A C 1
ATOM 643 O O . LEU A 1 80 ? -4.857 -4.886 0.135 1.00 92.69 80 LEU A O 1
ATOM 647 N N . VAL A 1 81 ? -4.757 -5.856 -1.896 1.00 89.75 81 VAL A N 1
ATOM 648 C CA . VAL A 1 81 ? -6.209 -5.862 -2.145 1.00 89.75 81 VAL A CA 1
ATOM 649 C C . VAL A 1 81 ? -6.960 -6.647 -1.067 1.00 89.75 81 VAL A C 1
ATOM 651 O O . VAL A 1 81 ? -7.971 -6.166 -0.561 1.00 89.75 81 VAL A O 1
ATOM 654 N N . GLN A 1 82 ? -6.450 -7.812 -0.655 1.00 89.75 82 GLN A N 1
ATOM 655 C CA . GLN A 1 82 ? -7.074 -8.611 0.404 1.00 89.75 82 GLN A CA 1
ATOM 656 C C . GLN A 1 82 ? -7.134 -7.862 1.743 1.00 89.75 82 GLN A C 1
ATOM 658 O O . GLN A 1 82 ? -8.194 -7.777 2.353 1.00 89.75 82 GLN A O 1
ATOM 663 N N . VAL A 1 83 ? -6.012 -7.294 2.200 1.00 92.56 83 VAL A N 1
ATOM 664 C CA . VAL A 1 83 ? -5.945 -6.564 3.483 1.00 92.56 83 VAL A CA 1
ATOM 665 C C . VAL A 1 83 ? -6.886 -5.361 3.476 1.00 92.56 83 VAL A C 1
ATOM 667 O O . VAL A 1 83 ? -7.557 -5.070 4.464 1.00 92.56 83 VAL A O 1
ATOM 670 N N . LEU A 1 84 ? -6.935 -4.672 2.342 1.00 88.75 84 LEU A N 1
ATOM 671 C CA . LEU A 1 84 ? -7.821 -3.555 2.077 1.00 88.75 84 LEU A CA 1
ATOM 672 C C . LEU A 1 84 ? -9.302 -3.957 2.195 1.00 88.75 84 LEU A C 1
ATOM 674 O O . LEU A 1 84 ? -10.056 -3.277 2.898 1.00 88.75 84 LEU A O 1
ATOM 678 N N . LEU A 1 85 ? -9.694 -5.074 1.580 1.00 85.19 85 LEU A N 1
ATOM 679 C CA . LEU A 1 85 ? -11.049 -5.624 1.642 1.00 85.19 85 LEU A CA 1
ATOM 680 C C . LEU A 1 85 ? -11.431 -6.049 3.069 1.00 85.19 85 LEU A C 1
ATOM 682 O O . LEU A 1 85 ? -12.477 -5.641 3.576 1.00 85.19 85 LEU A O 1
ATOM 686 N N . ASP A 1 86 ? -10.556 -6.799 3.745 1.00 88.62 86 ASP A N 1
ATOM 687 C CA . ASP A 1 86 ? -10.763 -7.252 5.126 1.00 88.62 86 ASP A CA 1
ATOM 688 C C . ASP A 1 86 ? -10.990 -6.062 6.066 1.00 88.62 86 ASP A C 1
ATOM 690 O O . ASP A 1 86 ? -11.899 -6.064 6.895 1.00 88.62 86 ASP A O 1
ATOM 694 N N . MET A 1 87 ? -10.197 -5.003 5.903 1.00 87.31 87 MET A N 1
ATOM 695 C CA . MET A 1 87 ? -10.289 -3.792 6.713 1.00 87.31 87 MET A CA 1
ATOM 696 C C . MET A 1 87 ? -11.657 -3.097 6.600 1.00 87.31 87 MET A C 1
ATOM 698 O O . MET A 1 87 ? -12.153 -2.561 7.596 1.00 87.31 87 MET A O 1
ATOM 702 N N . VAL A 1 88 ? -12.273 -3.105 5.412 1.00 81.44 88 VAL A N 1
ATOM 703 C CA . VAL A 1 88 ? -13.622 -2.549 5.203 1.00 81.44 88 VAL A CA 1
ATOM 704 C C . VAL A 1 88 ? -14.696 -3.477 5.744 1.00 81.44 88 VAL A C 1
ATOM 706 O O . VAL A 1 88 ? -15.592 -2.999 6.438 1.00 81.44 88 VAL A O 1
ATOM 709 N N . ASN A 1 89 ? -14.575 -4.783 5.508 1.00 83.75 89 ASN A N 1
ATOM 710 C CA . ASN A 1 89 ? -15.525 -5.773 6.016 1.00 83.75 89 ASN A CA 1
ATOM 711 C C . ASN A 1 89 ? -15.583 -5.784 7.549 1.00 83.75 89 ASN A C 1
ATOM 713 O O . ASN A 1 89 ? -16.655 -5.924 8.132 1.00 83.75 89 ASN A O 1
ATOM 717 N N . LEU A 1 90 ? -14.445 -5.570 8.212 1.00 83.94 90 LEU A N 1
ATOM 718 C CA . LEU A 1 90 ? -14.367 -5.462 9.669 1.00 83.94 90 LEU A CA 1
ATOM 719 C C . LEU A 1 90 ? -14.879 -4.111 10.207 1.00 83.94 90 LEU A C 1
ATOM 721 O O . LEU A 1 90 ? -15.039 -3.957 11.416 1.00 83.94 90 LEU A O 1
ATOM 725 N N . GLY A 1 91 ? -15.085 -3.104 9.350 1.00 80.44 91 GLY A N 1
ATOM 726 C CA . GLY A 1 91 ? -15.555 -1.768 9.741 1.00 80.44 91 GLY A CA 1
ATOM 727 C C . GLY A 1 91 ? -14.587 -0.964 10.623 1.00 80.44 91 GLY A C 1
ATOM 728 O O . GLY A 1 91 ? -14.927 0.129 11.076 1.00 80.44 91 GLY A O 1
ATOM 729 N N . LEU A 1 92 ? -13.370 -1.464 10.864 1.00 74.06 92 LEU A N 1
ATOM 730 C CA . LEU A 1 92 ? -12.437 -0.915 11.858 1.00 74.06 92 LEU A CA 1
ATOM 731 C C . LEU A 1 92 ? -11.938 0.491 11.489 1.00 74.06 92 LEU A C 1
ATOM 733 O O . LEU A 1 92 ? -11.843 1.372 12.351 1.00 74.06 92 LEU A O 1
ATOM 737 N N . TY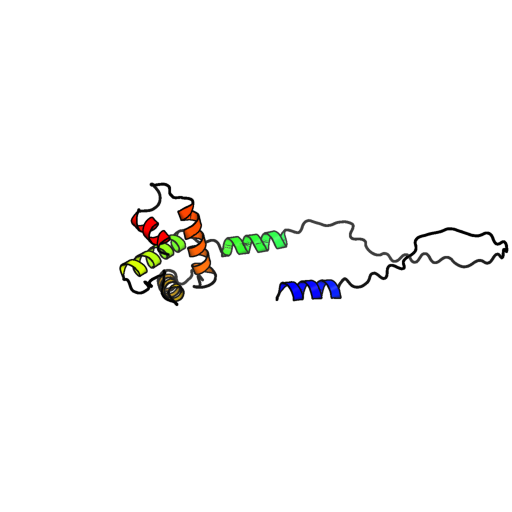R A 1 93 ? -11.675 0.719 10.198 1.00 79.06 93 TYR A N 1
ATOM 738 C CA . TYR A 1 93 ? -11.047 1.943 9.685 1.00 79.06 93 TYR A CA 1
ATOM 739 C C . TYR A 1 93 ? -11.967 2.800 8.808 1.00 79.06 93 TYR A C 1
ATOM 741 O O . TYR A 1 93 ? -11.477 3.681 8.110 1.00 79.06 93 TYR A O 1
ATOM 749 N N . LYS A 1 94 ? -13.290 2.604 8.863 1.00 78.75 94 LYS A N 1
ATOM 750 C CA . LYS A 1 94 ? -14.255 3.436 8.124 1.00 78.75 94 LYS A CA 1
ATOM 751 C C . LYS A 1 94 ? -14.452 4.807 8.794 1.00 78.75 94 LYS A C 1
ATOM 753 O O . LYS A 1 94 ? -14.670 4.876 10.002 1.00 78.75 94 LYS A O 1
ATOM 758 N N . ALA A 1 95 ? -14.393 5.881 8.015 1.00 76.69 95 ALA A N 1
ATOM 759 C CA . ALA A 1 95 ? -14.749 7.256 8.374 1.00 76.69 95 ALA A CA 1
ATOM 760 C C . ALA A 1 95 ? -15.842 7.780 7.416 1.00 76.69 95 ALA A C 1
ATOM 762 O O . ALA A 1 95 ? -16.115 7.143 6.399 1.00 76.69 95 ALA A O 1
ATOM 763 N N . GLU A 1 96 ? -16.470 8.925 7.717 1.00 70.38 96 GLU A N 1
ATOM 764 C CA . GLU A 1 96 ? -17.544 9.485 6.868 1.00 70.38 96 GLU A CA 1
ATOM 765 C C . GLU A 1 96 ? -17.070 9.810 5.440 1.00 70.38 96 GLU A C 1
ATOM 767 O O . GLU A 1 96 ? -17.812 9.609 4.484 1.00 70.38 96 GLU A O 1
ATOM 772 N N . ASN A 1 97 ? -15.804 10.216 5.286 1.00 71.81 97 ASN A N 1
ATOM 773 C CA . ASN A 1 97 ? -15.204 10.621 4.010 1.00 71.81 97 ASN A CA 1
ATOM 774 C C . ASN A 1 97 ? -14.072 9.678 3.546 1.00 71.81 97 ASN A C 1
ATOM 776 O O . ASN A 1 97 ? -13.148 10.125 2.868 1.00 71.81 97 ASN A O 1
ATOM 780 N N . GLY A 1 98 ? -14.089 8.399 3.942 1.00 74.75 98 GLY A N 1
ATOM 781 C CA . GLY A 1 98 ? -13.088 7.405 3.521 1.00 74.75 98 GLY A CA 1
ATOM 782 C C . GLY A 1 98 ? -12.481 6.633 4.690 1.00 74.75 98 GLY A C 1
ATOM 783 O O . GLY A 1 98 ? -13.208 6.108 5.531 1.00 74.75 98 GLY A O 1
ATOM 784 N N . PHE A 1 99 ? -11.148 6.547 4.761 1.00 82.75 99 PHE A N 1
ATOM 785 C CA . PHE A 1 99 ? -10.455 5.832 5.839 1.00 82.75 99 PHE A CA 1
ATOM 786 C C . PHE A 1 99 ? -10.052 6.728 7.005 1.00 82.75 99 PHE A C 1
ATOM 788 O O . PHE A 1 99 ? -9.632 7.872 6.827 1.00 82.75 99 PHE A O 1
ATOM 795 N N . LYS A 1 100 ? -10.103 6.165 8.216 1.00 85.31 100 LYS A N 1
ATOM 796 C CA . LYS A 1 100 ? -9.549 6.792 9.419 1.00 85.31 100 LYS A CA 1
ATOM 797 C C . LYS A 1 100 ? -8.040 7.046 9.255 1.00 85.31 100 LYS A C 1
ATOM 799 O O . LYS A 1 100 ? -7.343 6.240 8.626 1.00 85.31 100 LYS A O 1
ATOM 804 N N . PRO A 1 101 ? -7.501 8.112 9.873 1.00 85.88 101 PRO A N 1
ATOM 805 C CA . PRO A 1 101 ? -6.061 8.325 9.953 1.00 85.88 101 PRO A CA 1
ATOM 806 C C . PRO A 1 101 ? -5.337 7.084 10.489 1.00 85.88 101 PRO A C 1
ATOM 808 O O . PRO A 1 101 ? -5.827 6.405 11.389 1.00 85.88 101 PRO A O 1
ATOM 811 N N . GLY A 1 102 ? -4.169 6.780 9.926 1.00 89.12 102 GLY A N 1
ATOM 812 C CA . GLY A 1 102 ? -3.360 5.630 10.340 1.00 89.12 102 GLY A CA 1
ATOM 813 C C . GLY A 1 102 ? -3.714 4.296 9.674 1.00 89.12 102 GLY A C 1
ATOM 814 O O . GLY A 1 102 ? -2.994 3.328 9.902 1.00 89.12 102 GLY A O 1
ATOM 815 N N . TYR A 1 103 ? -4.732 4.227 8.802 1.00 91.62 103 TYR A N 1
ATOM 816 C CA . TYR A 1 103 ? -5.063 2.986 8.078 1.00 91.62 103 TYR A CA 1
ATOM 817 C C . TYR A 1 103 ? -3.873 2.422 7.281 1.00 91.62 103 TYR A C 1
ATOM 819 O O . TYR A 1 103 ? -3.691 1.213 7.217 1.00 91.62 103 TYR A O 1
ATOM 827 N N . LEU A 1 104 ? -3.010 3.284 6.725 1.00 93.38 104 LEU A N 1
ATOM 828 C CA . LEU A 1 104 ? -1.815 2.844 5.996 1.00 93.38 104 LEU A CA 1
ATOM 829 C C . LEU A 1 104 ? -0.847 2.046 6.880 1.00 93.38 104 LEU A C 1
ATOM 831 O O . LEU A 1 104 ? -0.246 1.093 6.396 1.00 93.38 104 LEU A O 1
ATOM 835 N N . ASN A 1 105 ? -0.726 2.398 8.164 1.00 94.50 105 ASN A N 1
ATOM 836 C CA . ASN A 1 105 ? 0.132 1.671 9.102 1.00 94.50 105 ASN A CA 1
ATOM 837 C C . ASN A 1 105 ? -0.457 0.294 9.422 1.00 94.50 105 ASN A C 1
ATOM 839 O O . ASN A 1 105 ? 0.279 -0.682 9.497 1.00 94.50 105 ASN A O 1
ATOM 843 N N . TYR A 1 106 ? -1.785 0.201 9.545 1.00 93.56 106 TYR A N 1
ATOM 844 C CA . TYR A 1 106 ? -2.470 -1.083 9.692 1.00 93.56 106 TYR A CA 1
ATOM 845 C C . TYR A 1 106 ? -2.243 -1.983 8.472 1.00 93.56 106 TYR A C 1
ATOM 847 O O . TYR A 1 106 ? -1.929 -3.165 8.611 1.00 93.56 106 TYR A O 1
ATOM 855 N N . VAL A 1 107 ? -2.364 -1.417 7.266 1.00 94.19 107 VAL A N 1
ATOM 856 C CA . VAL A 1 107 ? -2.102 -2.155 6.026 1.00 94.19 107 VAL A CA 1
ATOM 857 C C . VAL A 1 107 ? -0.644 -2.618 5.979 1.00 94.19 107 VAL A C 1
ATOM 859 O O . VAL A 1 107 ? -0.400 -3.791 5.703 1.00 94.19 107 VAL A O 1
ATOM 862 N N . GLU A 1 108 ? 0.317 -1.746 6.305 1.00 95.81 108 GLU A N 1
ATOM 863 C CA . GLU A 1 108 ? 1.739 -2.105 6.392 1.00 95.81 108 GLU A CA 1
ATOM 864 C C . GLU A 1 108 ? 1.978 -3.263 7.367 1.00 95.81 108 GLU A C 1
ATOM 866 O O . GLU A 1 108 ? 2.622 -4.238 6.988 1.00 95.81 108 GLU A O 1
ATOM 871 N N . GLU A 1 109 ? 1.426 -3.202 8.580 1.00 95.62 109 GLU A N 1
ATOM 872 C CA . GLU A 1 109 ? 1.579 -4.244 9.600 1.00 95.62 109 GLU A CA 1
ATOM 873 C C . GLU A 1 109 ? 1.060 -5.602 9.101 1.00 95.62 109 GLU A C 1
ATOM 875 O O . GLU A 1 109 ? 1.752 -6.619 9.186 1.00 95.62 109 GLU A O 1
ATOM 880 N N . LYS A 1 110 ? -0.143 -5.631 8.511 1.00 95.38 110 LYS A N 1
ATOM 881 C CA . LYS A 1 110 ? -0.736 -6.867 7.972 1.00 95.38 110 LYS A CA 1
ATOM 882 C C . LYS A 1 110 ? 0.031 -7.413 6.774 1.00 95.38 110 LYS A C 1
ATOM 884 O O . LYS A 1 110 ? 0.148 -8.635 6.623 1.00 95.38 110 LYS A O 1
ATOM 889 N N . MET A 1 111 ? 0.559 -6.529 5.931 1.00 95.25 111 MET A N 1
ATOM 890 C CA . MET A 1 111 ? 1.411 -6.920 4.816 1.00 95.25 111 MET A CA 1
ATOM 891 C C . MET A 1 111 ? 2.750 -7.467 5.306 1.00 95.25 111 MET A C 1
ATOM 893 O O . MET A 1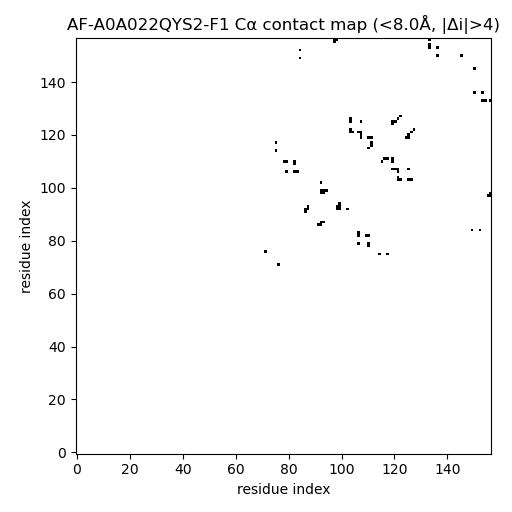 111 ? 3.134 -8.535 4.849 1.00 95.25 111 MET A O 1
ATOM 897 N N . GLN A 1 112 ? 3.417 -6.832 6.273 1.00 95.31 112 GLN A N 1
ATOM 898 C CA . GLN A 1 112 ? 4.681 -7.314 6.847 1.00 95.31 112 GLN A CA 1
ATOM 899 C C . GLN A 1 112 ? 4.515 -8.651 7.572 1.00 95.31 112 GLN A C 1
ATOM 901 O O . GLN A 1 112 ? 5.355 -9.533 7.419 1.00 95.31 112 GLN A O 1
ATOM 906 N N . ALA A 1 113 ? 3.400 -8.852 8.279 1.00 95.31 113 ALA A N 1
ATOM 907 C CA . ALA A 1 113 ? 3.093 -10.133 8.910 1.00 95.31 113 ALA A CA 1
ATOM 908 C C . ALA A 1 113 ? 2.950 -11.281 7.892 1.00 95.31 113 ALA A C 1
ATOM 910 O O . ALA A 1 113 ? 3.249 -12.429 8.208 1.00 95.31 113 ALA A O 1
ATOM 911 N N . SER A 1 114 ? 2.496 -10.983 6.670 1.00 93.12 114 SER A N 1
ATOM 912 C CA . SER A 1 114 ? 2.292 -11.994 5.620 1.00 93.12 114 SER A CA 1
ATOM 913 C C . SER A 1 114 ? 3.468 -12.101 4.642 1.00 93.12 114 SER A C 1
ATOM 915 O O . SER A 1 114 ? 3.693 -13.157 4.061 1.00 93.12 114 SER A O 1
ATOM 917 N N . LEU A 1 115 ? 4.195 -11.002 4.435 1.00 93.00 115 LEU A N 1
ATOM 918 C CA . LEU A 1 115 ? 5.268 -10.817 3.459 1.00 93.00 115 LEU A CA 1
ATOM 919 C C . LEU A 1 115 ? 6.439 -10.068 4.132 1.00 93.00 115 LEU A C 1
ATOM 921 O O . LEU A 1 115 ? 6.706 -8.905 3.801 1.00 93.00 115 LEU A O 1
ATOM 925 N N . PRO A 1 116 ? 7.155 -10.712 5.074 1.00 88.06 116 PRO A N 1
ATOM 926 C CA . PRO A 1 116 ? 8.147 -10.045 5.926 1.00 88.06 116 PRO A CA 1
ATOM 927 C C . PRO A 1 116 ? 9.333 -9.460 5.149 1.00 88.06 116 PRO A C 1
ATOM 929 O O . PRO A 1 116 ? 9.902 -8.451 5.551 1.00 88.06 116 PRO A O 1
ATOM 932 N N . ASN A 1 117 ? 9.659 -10.035 3.990 1.00 87.25 117 ASN A N 1
ATOM 933 C CA . ASN A 1 117 ? 10.789 -9.614 3.157 1.00 87.25 117 ASN A CA 1
ATOM 934 C C . ASN A 1 117 ? 10.382 -8.698 1.992 1.00 87.25 117 ASN A C 1
ATOM 936 O O . ASN A 1 117 ? 11.167 -8.492 1.072 1.00 87.25 117 ASN A O 1
ATOM 940 N N . SER A 1 118 ? 9.150 -8.179 1.991 1.00 86.31 118 SER A N 1
ATOM 941 C CA . SER A 1 118 ? 8.666 -7.316 0.904 1.00 86.31 118 SER A CA 1
ATOM 942 C C . SER A 1 118 ? 9.308 -5.924 0.907 1.00 86.31 118 SER A C 1
ATOM 944 O O . SER A 1 118 ? 9.328 -5.258 -0.121 1.00 86.31 118 SER A O 1
ATOM 946 N N . GLY A 1 119 ? 9.814 -5.450 2.054 1.00 89.12 119 GLY A N 1
ATOM 947 C CA . GLY A 1 119 ? 10.363 -4.092 2.182 1.00 89.12 119 GLY A CA 1
ATOM 948 C C . GLY A 1 119 ? 9.326 -2.977 1.966 1.00 89.12 119 GLY A C 1
ATOM 949 O O . GLY A 1 119 ? 9.675 -1.796 1.896 1.00 89.12 119 GLY A O 1
ATOM 950 N N . LEU A 1 120 ? 8.041 -3.328 1.868 1.00 91.31 120 LEU A N 1
ATOM 951 C CA . LEU A 1 120 ? 6.960 -2.384 1.630 1.00 91.31 120 LEU A CA 1
ATOM 952 C C . LEU A 1 120 ? 6.686 -1.564 2.892 1.00 91.31 120 LEU A C 1
ATOM 954 O O . LEU A 1 120 ? 6.612 -2.087 4.006 1.00 91.31 120 LEU A O 1
ATOM 958 N N . LYS A 1 121 ? 6.545 -0.254 2.690 1.00 92.94 121 LYS A N 1
ATOM 959 C CA . LYS A 1 121 ? 6.289 0.741 3.730 1.00 92.94 121 LYS A CA 1
ATOM 960 C C . LYS A 1 121 ? 4.966 1.434 3.451 1.00 92.94 121 LYS A C 1
ATOM 962 O O . LYS A 1 121 ? 4.630 1.647 2.280 1.00 92.94 121 LYS A O 1
ATOM 967 N N . ALA A 1 122 ? 4.250 1.831 4.507 1.00 94.12 122 ALA A N 1
ATOM 968 C CA . ALA A 1 122 ? 3.018 2.616 4.420 1.00 94.12 122 ALA A CA 1
ATOM 969 C C . ALA A 1 122 ? 3.195 3.802 3.465 1.00 94.12 122 ALA A C 1
ATOM 971 O O . ALA A 1 122 ? 2.405 4.002 2.538 1.00 94.12 122 ALA A O 1
ATOM 972 N N . LYS A 1 123 ? 4.303 4.527 3.646 1.00 92.44 123 LYS A N 1
ATOM 973 C CA . LYS A 1 123 ? 4.790 5.556 2.731 1.00 92.44 123 LYS A CA 1
ATOM 974 C C . LYS A 1 123 ? 6.244 5.269 2.340 1.00 92.44 123 LYS A C 1
ATOM 976 O O . LYS A 1 123 ? 7.025 4.904 3.215 1.00 92.44 123 LYS A O 1
ATOM 981 N N . PRO A 1 124 ? 6.631 5.452 1.067 1.00 90.25 124 PRO A N 1
ATOM 982 C CA . PRO A 1 124 ? 5.791 5.892 -0.051 1.00 90.25 124 PRO A CA 1
ATOM 983 C C . PRO A 1 124 ? 5.069 4.741 -0.782 1.00 90.25 124 PRO A C 1
ATOM 985 O O . PRO A 1 124 ? 4.210 5.004 -1.621 1.00 90.25 124 PRO A O 1
ATOM 988 N N . HIS A 1 125 ? 5.409 3.478 -0.499 1.00 92.12 125 HIS A N 1
ATOM 989 C CA . HIS A 1 125 ? 5.082 2.344 -1.372 1.00 92.12 125 HIS A CA 1
ATOM 990 C C . HIS A 1 125 ? 3.581 2.034 -1.426 1.00 92.12 125 HIS A C 1
ATOM 992 O O . HIS A 1 125 ? 2.981 2.082 -2.501 1.00 92.12 125 HIS A O 1
ATOM 998 N N . ILE A 1 126 ? 2.975 1.736 -0.273 1.00 92.88 126 ILE A N 1
ATOM 999 C CA . ILE A 1 126 ? 1.569 1.313 -0.185 1.00 92.88 126 ILE A CA 1
ATOM 1000 C C . ILE A 1 126 ? 0.643 2.462 -0.592 1.00 92.88 126 ILE A C 1
ATOM 1002 O O . ILE A 1 126 ? -0.248 2.273 -1.419 1.00 92.88 126 ILE A O 1
ATOM 1006 N N . GLU A 1 127 ? 0.894 3.674 -0.085 1.00 91.69 127 GLU A N 1
ATOM 1007 C CA . GLU A 1 127 ? 0.128 4.867 -0.460 1.00 91.69 127 GLU A CA 1
ATOM 1008 C C . GLU A 1 127 ? 0.127 5.096 -1.980 1.00 91.69 127 GLU A C 1
ATOM 1010 O O . GLU A 1 127 ? -0.927 5.338 -2.574 1.00 91.69 127 GLU A O 1
ATOM 1015 N N . SER A 1 128 ? 1.298 5.008 -2.619 1.00 91.44 128 SER A N 1
ATOM 1016 C CA . SER A 1 128 ? 1.424 5.174 -4.068 1.00 91.44 128 SER A CA 1
ATOM 1017 C C . SER A 1 128 ? 0.649 4.094 -4.822 1.00 91.44 128 SER A C 1
ATOM 1019 O O . SER A 1 128 ? -0.127 4.409 -5.726 1.00 91.44 128 SER A O 1
ATOM 1021 N N . ARG A 1 129 ? 0.775 2.824 -4.412 1.00 90.75 129 ARG A N 1
ATOM 1022 C CA . ARG A 1 129 ? 0.104 1.718 -5.103 1.00 90.75 129 ARG A CA 1
ATOM 1023 C C . ARG A 1 129 ? -1.411 1.813 -5.021 1.00 90.75 129 ARG A C 1
ATOM 1025 O O . ARG A 1 129 ? -2.066 1.636 -6.040 1.00 90.75 129 ARG A O 1
ATOM 1032 N N . ILE A 1 130 ? -1.959 2.168 -3.859 1.00 88.94 130 ILE A N 1
ATOM 1033 C CA . ILE A 1 130 ? -3.401 2.393 -3.690 1.00 88.94 130 ILE A CA 1
ATOM 1034 C C . ILE A 1 130 ? -3.887 3.501 -4.631 1.00 88.94 130 ILE A C 1
ATOM 1036 O O . ILE A 1 130 ? -4.907 3.336 -5.297 1.00 88.94 130 ILE A O 1
ATOM 1040 N N . LYS A 1 131 ? -3.152 4.619 -4.735 1.00 86.12 131 LYS A N 1
ATOM 1041 C CA . LYS A 1 131 ? -3.499 5.713 -5.660 1.00 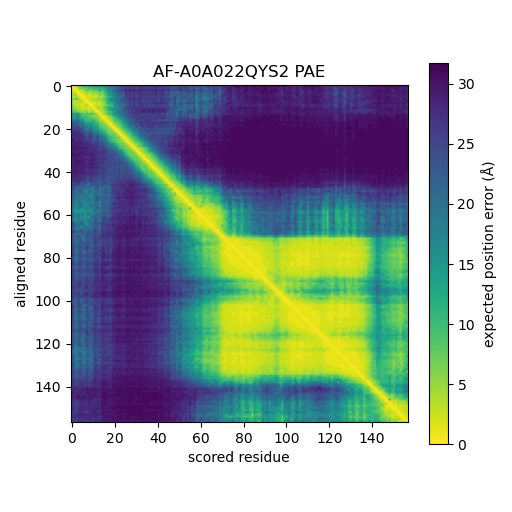86.12 131 LYS A CA 1
ATOM 1042 C C . LYS A 1 131 ? -3.506 5.249 -7.117 1.00 86.12 131 LYS A C 1
ATOM 1044 O O . LYS A 1 131 ? -4.408 5.632 -7.859 1.00 86.12 131 LYS A O 1
ATOM 1049 N N . THR A 1 132 ? -2.530 4.440 -7.521 1.00 84.69 132 THR A N 1
ATOM 1050 C CA . THR A 1 132 ? -2.469 3.875 -8.877 1.00 84.69 132 THR A CA 1
ATOM 1051 C C . THR A 1 132 ? -3.608 2.890 -9.125 1.00 84.69 132 THR A C 1
ATOM 1053 O O . THR A 1 132 ? -4.308 3.044 -10.116 1.00 84.69 132 THR A O 1
ATOM 1056 N N . LEU A 1 133 ? -3.879 1.968 -8.193 1.00 84.25 133 LEU A N 1
ATOM 1057 C CA . LEU A 1 133 ? -4.993 1.019 -8.297 1.00 84.25 133 LEU A CA 1
ATOM 1058 C C . LEU A 1 133 ? -6.330 1.737 -8.475 1.00 84.25 133 LEU A C 1
ATOM 1060 O O . LEU A 1 133 ? -7.102 1.366 -9.350 1.00 84.25 133 LEU A O 1
ATOM 1064 N N . LYS A 1 134 ? -6.589 2.811 -7.719 1.00 78.75 134 LYS A N 1
ATOM 1065 C CA . LYS A 1 134 ? -7.798 3.618 -7.929 1.00 78.75 134 LYS A CA 1
ATOM 1066 C C . LYS A 1 134 ? -7.883 4.120 -9.367 1.00 78.75 134 LYS A C 1
ATOM 1068 O O . LYS A 1 134 ? -8.913 3.928 -9.998 1.00 78.75 134 LYS A O 1
ATOM 1073 N N . LYS A 1 135 ? -6.824 4.736 -9.900 1.00 77.50 135 LYS A N 1
ATOM 1074 C CA . LYS A 1 135 ? -6.821 5.270 -11.273 1.00 77.50 135 LYS A CA 1
ATOM 1075 C C . LYS A 1 135 ? -7.035 4.172 -12.310 1.00 77.50 135 LYS A C 1
ATOM 1077 O O . LYS A 1 135 ? -7.921 4.309 -13.146 1.00 77.50 135 LYS A O 1
ATOM 1082 N N . ASP A 1 136 ? -6.275 3.086 -12.214 1.00 70.88 136 ASP A N 1
ATOM 1083 C CA . ASP A 1 136 ? -6.349 1.965 -13.150 1.00 70.88 136 ASP A CA 1
ATOM 1084 C C . ASP A 1 136 ? -7.746 1.334 -13.138 1.00 70.88 136 ASP A C 1
ATOM 1086 O O . ASP A 1 136 ? -8.273 0.997 -14.188 1.00 70.88 136 ASP A O 1
ATOM 1090 N N . LEU A 1 137 ? -8.408 1.250 -11.984 1.00 65.88 137 LEU A N 1
ATOM 1091 C CA . LEU A 1 137 ? -9.770 0.719 -11.874 1.00 65.88 137 LEU A CA 1
ATOM 1092 C C . LEU A 1 137 ? -10.848 1.667 -12.394 1.00 65.88 137 LEU A C 1
ATOM 1094 O O . LEU A 1 137 ? -11.814 1.209 -12.998 1.00 65.88 137 LEU A O 1
ATOM 1098 N N . HIS A 1 138 ? -10.680 2.980 -12.211 1.00 59.19 138 HIS A N 1
ATOM 1099 C CA . HIS A 1 138 ? -11.560 3.960 -12.854 1.00 59.19 138 HIS A CA 1
ATOM 1100 C C . HIS A 1 138 ? -11.442 3.893 -14.386 1.00 59.19 138 HIS A C 1
ATOM 1102 O O . HIS A 1 138 ? -12.409 4.182 -15.086 1.00 59.19 138 HIS A O 1
ATOM 1108 N N . ILE A 1 139 ? -10.279 3.486 -14.908 1.00 54.69 139 ILE A N 1
ATOM 1109 C CA . ILE A 1 139 ? -10.039 3.277 -16.342 1.00 54.69 139 ILE A CA 1
ATOM 1110 C C . ILE A 1 139 ? -10.582 1.911 -16.801 1.00 54.69 139 ILE A C 1
ATOM 1112 O O . ILE A 1 139 ? -11.209 1.813 -17.853 1.00 54.69 139 ILE A O 1
ATOM 1116 N N . VAL A 1 140 ? -10.367 0.855 -16.013 1.00 50.84 140 VAL A N 1
ATOM 1117 C CA . VAL A 1 140 ? -10.652 -0.553 -16.346 1.00 50.84 140 VAL A CA 1
ATOM 1118 C C . VAL A 1 140 ? -12.018 -0.985 -15.802 1.00 50.84 140 VAL A C 1
ATOM 1120 O O . VAL A 1 140 ? -12.191 -2.112 -15.350 1.00 50.84 140 VAL A O 1
ATOM 1123 N N . SER A 1 141 ? -13.037 -0.123 -15.876 1.00 49.34 141 SER A N 1
ATOM 1124 C CA . SER A 1 141 ? -14.431 -0.541 -15.665 1.00 49.34 141 SER A CA 1
ATOM 1125 C C . SER A 1 141 ? -14.880 -1.438 -16.833 1.00 49.34 141 SER A C 1
ATOM 1127 O O . SER A 1 141 ? -15.629 -1.046 -17.724 1.00 49.34 141 SER A O 1
ATOM 1129 N N . HIS A 1 142 ? -14.321 -2.647 -16.876 1.00 41.84 142 HIS A N 1
ATOM 1130 C CA . HIS A 1 142 ? -14.638 -3.729 -17.786 1.00 41.84 142 HIS A CA 1
ATOM 1131 C C . HIS A 1 142 ? -15.132 -4.899 -16.921 1.00 41.84 142 HIS A C 1
ATOM 1133 O O . HIS A 1 142 ? -14.432 -5.303 -15.988 1.00 41.84 142 HIS A O 1
ATOM 1139 N N . PRO A 1 143 ? -16.321 -5.458 -17.196 1.00 46.97 143 PRO A N 1
ATOM 1140 C CA . PRO A 1 143 ? -17.079 -6.301 -16.261 1.00 46.97 143 PRO A CA 1
ATOM 1141 C C . PRO A 1 143 ? -16.475 -7.691 -15.971 1.00 46.97 143 PRO A C 1
ATOM 1143 O O . PRO A 1 143 ? -17.142 -8.532 -15.377 1.00 46.97 143 PRO A O 1
ATOM 1146 N N . GLY A 1 144 ? -15.232 -7.959 -16.385 1.00 47.41 144 GLY A N 1
ATOM 1147 C CA . GLY A 1 144 ? -14.611 -9.286 -16.319 1.00 47.41 144 GLY A CA 1
ATOM 1148 C C . GLY A 1 144 ? -13.411 -9.436 -15.381 1.00 47.41 144 GLY A C 1
ATOM 1149 O O . GLY A 1 144 ? -12.927 -10.555 -15.247 1.00 47.41 144 GLY A O 1
ATOM 1150 N N . PHE A 1 145 ? -12.899 -8.366 -14.760 1.00 46.09 145 PHE A N 1
ATOM 1151 C CA . PHE A 1 145 ? -11.613 -8.442 -14.038 1.00 46.09 145 PHE A CA 1
ATOM 1152 C C . PHE A 1 145 ? -11.690 -8.142 -12.533 1.00 46.09 145 PHE A C 1
ATOM 1154 O O . PHE A 1 145 ? -10.765 -8.469 -11.795 1.00 46.09 145 PHE A O 1
ATOM 1161 N N . MET A 1 146 ? -12.790 -7.560 -12.050 1.00 47.09 146 MET A N 1
ATOM 1162 C CA . MET A 1 146 ? -12.988 -7.214 -10.638 1.00 47.09 146 MET A CA 1
ATOM 1163 C C . MET A 1 146 ? -14.449 -7.485 -10.259 1.00 47.09 146 MET A C 1
ATOM 1165 O O . MET A 1 146 ? -15.356 -7.113 -11.001 1.00 47.09 146 MET A O 1
ATOM 1169 N N . SER A 1 147 ? -14.689 -8.130 -9.113 1.00 57.03 147 SER A N 1
ATOM 1170 C CA . SER A 1 147 ? -16.041 -8.262 -8.545 1.00 57.03 147 SER A CA 1
ATOM 1171 C C . SER A 1 147 ? -16.675 -6.874 -8.363 1.00 57.03 147 SER A C 1
ATOM 1173 O O . SER A 1 147 ? -15.976 -5.916 -8.024 1.00 57.03 147 SER A O 1
ATOM 1175 N N . LEU A 1 148 ? -17.998 -6.761 -8.529 1.00 54.44 148 LEU A N 1
ATOM 1176 C CA . LEU A 1 148 ? -18.767 -5.546 -8.213 1.00 54.44 148 LEU A CA 1
ATOM 1177 C C . LEU A 1 148 ? -18.492 -5.045 -6.784 1.00 54.44 148 LEU A C 1
ATOM 1179 O O . LEU A 1 148 ? -18.489 -3.840 -6.540 1.00 54.44 148 LEU A O 1
ATOM 1183 N N . GLU A 1 149 ? -18.191 -5.954 -5.853 1.00 56.16 149 GLU A N 1
ATOM 1184 C CA . GLU A 1 149 ? -17.786 -5.611 -4.485 1.00 56.16 149 GLU A CA 1
ATOM 1185 C C . GLU A 1 149 ? -16.439 -4.880 -4.449 1.00 56.16 149 GLU A C 1
ATOM 1187 O O . GLU A 1 149 ? -16.300 -3.894 -3.730 1.00 56.16 149 GLU A O 1
ATOM 1192 N N . ALA A 1 150 ? -15.472 -5.299 -5.270 1.00 58.53 150 ALA A N 1
ATOM 1193 C CA . ALA A 1 150 ? -14.169 -4.650 -5.377 1.00 58.53 150 ALA A CA 1
ATOM 1194 C C . ALA A 1 150 ? -14.276 -3.276 -6.067 1.00 58.53 150 ALA A C 1
ATOM 1196 O O . ALA A 1 150 ? -13.635 -2.320 -5.640 1.00 58.53 150 ALA A O 1
ATOM 119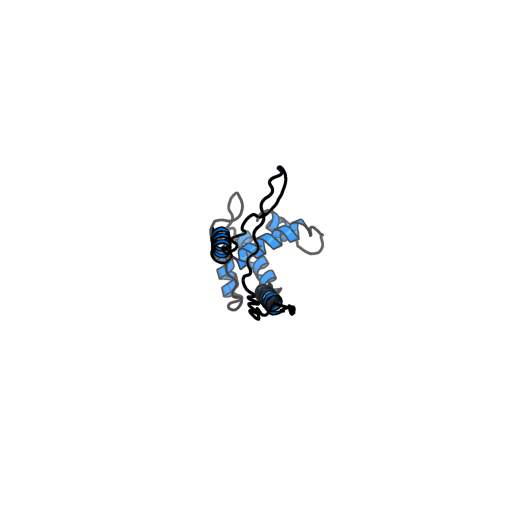7 N N . LEU A 1 151 ? -15.128 -3.130 -7.086 1.00 59.25 151 LEU A N 1
ATOM 1198 C CA . LEU A 1 151 ? -15.354 -1.831 -7.737 1.00 59.25 151 LEU A CA 1
ATOM 1199 C C . LEU A 1 151 ? -16.021 -0.818 -6.793 1.00 59.25 151 LEU A C 1
ATOM 1201 O O . LEU A 1 151 ? -15.552 0.315 -6.673 1.00 59.25 151 LEU A O 1
ATOM 1205 N N . ASN A 1 152 ? -17.054 -1.238 -6.056 1.00 61.31 152 ASN A N 1
ATOM 1206 C CA . ASN A 1 152 ? -17.684 -0.401 -5.030 1.00 61.31 152 ASN A CA 1
ATOM 1207 C C . ASN A 1 152 ? -16.709 -0.068 -3.885 1.00 61.31 152 ASN A C 1
ATOM 1209 O O . ASN A 1 152 ? -16.709 1.053 -3.375 1.00 61.31 152 ASN A O 1
ATOM 1213 N N . TYR A 1 153 ? -15.835 -1.014 -3.524 1.00 62.75 153 TYR A N 1
ATOM 1214 C CA . TYR A 1 153 ? -14.773 -0.831 -2.538 1.00 62.75 153 TYR A CA 1
ATOM 1215 C C . TYR A 1 153 ? -13.793 0.283 -2.938 1.00 62.75 153 TYR A C 1
ATOM 1217 O O . TYR A 1 153 ? -13.556 1.198 -2.150 1.00 62.75 153 TYR A O 1
ATOM 1225 N N . PHE A 1 154 ? -13.266 0.263 -4.168 1.00 63.44 154 PHE A N 1
ATOM 1226 C CA . PHE A 1 154 ? -12.309 1.275 -4.635 1.00 63.44 154 PHE A CA 1
ATOM 1227 C C . PHE A 1 154 ? -12.940 2.646 -4.899 1.00 63.44 154 PHE A C 1
ATOM 1229 O O . PHE A 1 154 ? -12.239 3.652 -4.804 1.00 63.44 154 PHE A O 1
ATOM 1236 N N . SER A 1 155 ? -14.249 2.704 -5.163 1.00 59.91 155 SER A N 1
ATOM 1237 C CA . SER A 1 155 ? -14.999 3.963 -5.244 1.00 59.91 155 SER A CA 1
ATOM 1238 C C . SER A 1 155 ? -15.234 4.624 -3.876 1.00 59.91 155 SER A C 1
ATOM 1240 O O . SER A 1 155 ? -15.480 5.826 -3.828 1.00 59.91 155 SER A O 1
ATOM 1242 N N . SER A 1 156 ? -15.181 3.866 -2.774 1.00 57.78 156 SER A N 1
ATOM 1243 C CA . SER A 1 156 ? -15.330 4.369 -1.394 1.00 57.78 156 SER A CA 1
ATOM 1244 C C . SER A 1 156 ? -13.996 4.776 -0.749 1.00 57.78 156 SER A C 1
ATOM 1246 O O . SER A 1 156 ? -13.969 5.225 0.402 1.00 57.78 156 SER A O 1
ATOM 1248 N N . LEU A 1 157 ? -12.894 4.536 -1.455 1.00 57.81 157 LEU A N 1
ATOM 1249 C CA . LEU A 1 157 ? -11.525 4.602 -0.968 1.00 57.81 157 LEU A CA 1
ATOM 1250 C C . LEU A 1 157 ? -10.946 5.977 -1.267 1.00 57.81 157 LEU A C 1
ATOM 1252 O O . LEU A 1 157 ? -10.159 6.492 -0.439 1.00 57.81 157 LEU A O 1
#

Foldseek 3Di:
DVVVVVVVVCCVVVVDDPDPDDDDDDDDDDDDDDDDDDDDDPPPPVPPDCPDDDDDCVVVVVVVVVCVLLDDDPVLVVLLLVQLLVCVVVVPQDDPQAGHPPVLVVSVVSSCVVPVPSPDHSPPRSVVVLVVVLVVLVVPPDPPDDPPSSSVSSVRD

Mean predicted aligned error: 18.73 Å

Organism: Erythranthe guttata (NCBI:txid4155)

Radius of gyration: 32.33 Å; Cα contacts (8 Å, |Δi|>4): 51; chains: 1; bounding box: 74×74×52 Å

Sequence (157 aa):
MACCLLHNFIRQEMGGYQLESDDDLDDGEGEQGMESESEDSEDESDEEHINVIEPSNEWTTFRNNLAVNIKWKYIEDAKLVQVLLDMVNLGLYKAE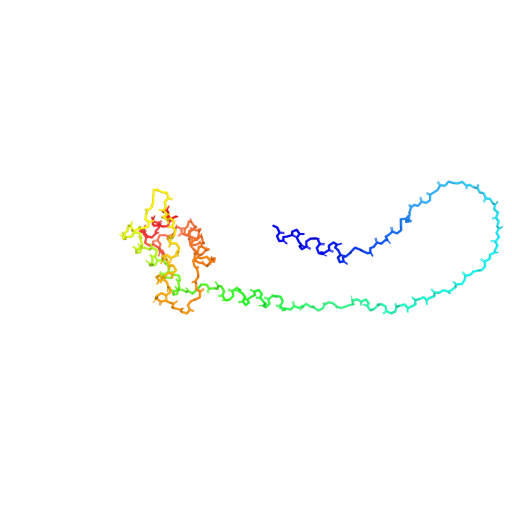NGFKPGYLNYVEEKMQASLPNSGLKAKPHIESRIKTLKKDLHIVSHPGFMSLEALNYFSSL

pLDDT: mean 71.94, std 16.63, range [37.41, 95.81]

Secondary structure (DSSP, 8-state):
-HHHHHHHHHHHHS-------------------------------------------HHHHHHHHHHHHT---HHHHHHHHHHHHHHHHTTTTEETTEEPTTHHHHHHHHHHHH-TTS---IIIIIHHHHHHHHHHHHH---TTSS-HHHHHHHHT-